Protein AF-A0A6P5RFA8-F1 (afdb_monomer)

Radius of gyration: 48.3 Å; Cα contacts (8 Å, |Δi|>4): 123; chains: 1; bounding box: 89×58×141 Å

Nearest PDB structures (foldseek):
  5b5k-assembly1_A  TM=6.145E-01  e=1.578E+00  Mus musculus
  5jke-assembly1_A  TM=5.960E-01  e=2.686E+00  Homo sapiens
  5y3c-assembly1_A  TM=5.068E-01  e=2.686E+00  Danio rerio
  5jk9-assembly3_C  TM=3.691E-01  e=4.571E+00  Homo sapiens

InterPro domains:
  IPR010605 Protein of unknown function DUF1191 [PF06697] (3-71)
  IPR010605 Protein of unknown function DUF1191 [PTHR33512] (5-160)

Sequence (164 aa):
MVRSNPFELGIEAAEKPIRIDFRNITRVNNESGTRPLCASFEGHGKVALAKEASPYICIAKRHGHFGLVIEKPSPVELNKSKRVSPWKVAVGSSVGSALGVFLLGLLLVAMFVRVKKRSRMEEMERRAYEEEALQVSMVGHVRAPTASGTRTTPTLEHDFNGTP

Organism: Prunus avium (NCBI:txid42229)

Foldseek 3Di:
DPDDDPPDDKQFADPDWDKDAQPPDPPPPPPPQKAKWKWFQDPPRDIDTHHAPDVRIHTHRIDGDMDIDIDHDDPVVVVVVPPVPVVVVVVVPPPVVVVVVVVVVVVVVVVVVVVVVVVVVVVVVVVCVVVPVQPFDDDDPDTDRDDPDDDDDDDDDDDDDDDD

Mean predicted aligned error: 20.74 Å

Solvent-accessible surface area (backbone atoms only — not comparable to full-atom values): 10589 Å² total; per-residue (Å²): 133,84,87,74,64,95,84,65,85,79,60,70,42,80,89,68,56,48,76,46,77,55,73,87,51,97,72,75,72,85,55,89,69,56,46,68,29,30,33,38,52,47,81,93,82,40,74,50,78,42,77,47,80,45,94,56,26,35,75,37,45,55,78,78,51,74,49,81,43,75,44,70,65,51,81,71,55,58,65,61,74,64,65,68,52,71,65,62,58,61,70,69,51,59,70,62,50,56,56,52,52,51,55,52,50,54,52,53,52,52,50,52,53,51,51,55,50,47,55,53,48,54,50,51,52,53,48,50,60,64,75,55,68,59,57,67,51,72,61,81,98,48,85,44,83,49,75,85,82,78,85,77,80,84,81,81,88,81,81,84,90,72,86,134

Structure (mmCIF, N/CA/C/O backbone):
data_AF-A0A6P5RFA8-F1
#
_entry.id   AF-A0A6P5RFA8-F1
#
loop_
_atom_site.group_PDB
_atom_site.id
_atom_site.type_symbol
_atom_site.label_atom_id
_atom_site.label_alt_id
_atom_site.label_comp_id
_atom_site.label_asym_id
_atom_site.label_entity_id
_atom_site.label_seq_id
_atom_site.pdbx_PDB_ins_code
_atom_site.Cartn_x
_atom_site.Cartn_y
_atom_site.Cartn_z
_atom_site.occupancy
_atom_site.B_iso_or_equiv
_atom_site.auth_seq_id
_atom_site.auth_comp_id
_atom_site.auth_asym_id
_atom_site.auth_atom_id
_atom_site.pdbx_PDB_model_num
ATOM 1 N N . MET A 1 1 ? -5.607 -11.744 -28.974 1.00 34.56 1 MET A N 1
ATOM 2 C CA . MET A 1 1 ? -4.510 -11.570 -29.952 1.00 34.56 1 MET A CA 1
ATOM 3 C C . MET A 1 1 ? -4.016 -10.137 -29.870 1.00 34.56 1 MET A C 1
ATOM 5 O O . MET A 1 1 ? -4.778 -9.230 -30.176 1.00 34.56 1 MET A O 1
ATOM 9 N N . VAL A 1 2 ? -2.793 -9.926 -29.379 1.00 46.22 2 VAL A N 1
ATOM 10 C CA . VAL A 1 2 ? -2.132 -8.612 -29.433 1.00 46.22 2 VAL A CA 1
ATOM 11 C C . VAL A 1 2 ? -1.640 -8.426 -30.866 1.00 46.22 2 VAL A C 1
ATOM 13 O O . VAL A 1 2 ? -0.972 -9.303 -31.407 1.00 46.22 2 VAL A O 1
ATOM 16 N N . ARG A 1 3 ? -2.065 -7.340 -31.511 1.00 44.31 3 ARG A N 1
ATOM 17 C CA . ARG A 1 3 ? -1.754 -7.030 -32.908 1.00 44.31 3 ARG A CA 1
ATOM 18 C C . ARG A 1 3 ? -0.356 -6.411 -32.963 1.00 44.31 3 ARG A C 1
ATOM 20 O O . ARG A 1 3 ? -0.225 -5.202 -32.834 1.00 44.31 3 ARG A O 1
ATOM 27 N N . SER A 1 4 ? 0.671 -7.245 -33.082 1.00 60.09 4 SER A N 1
ATOM 28 C CA . SER A 1 4 ? 2.057 -6.798 -33.260 1.00 60.09 4 SER A CA 1
ATOM 29 C C . SER A 1 4 ? 2.255 -6.329 -34.704 1.00 60.09 4 SER A C 1
ATOM 31 O O . SER A 1 4 ? 1.869 -7.040 -35.634 1.00 60.09 4 SER A O 1
ATOM 33 N N . ASN A 1 5 ? 2.814 -5.137 -34.914 1.00 65.44 5 ASN A N 1
ATOM 34 C CA . ASN A 1 5 ? 3.185 -4.678 -36.251 1.00 65.44 5 ASN A CA 1
ATOM 35 C C . ASN A 1 5 ? 4.356 -5.547 -36.762 1.00 65.44 5 ASN A C 1
ATOM 37 O O . ASN A 1 5 ? 5.354 -5.667 -36.051 1.00 65.44 5 ASN A O 1
ATOM 41 N N . PRO A 1 6 ? 4.273 -6.164 -37.957 1.00 65.31 6 PRO A N 1
ATOM 42 C CA . PRO A 1 6 ? 5.315 -7.061 -38.469 1.00 65.31 6 PRO A CA 1
ATOM 43 C C . PRO A 1 6 ? 6.680 -6.388 -38.706 1.00 65.31 6 PRO A C 1
ATOM 45 O O . PRO A 1 6 ? 7.660 -7.092 -38.928 1.00 65.31 6 PRO A O 1
ATOM 48 N N . PHE A 1 7 ? 6.761 -5.056 -38.640 1.00 69.88 7 PHE A N 1
ATOM 49 C CA . PHE A 1 7 ? 8.003 -4.290 -38.806 1.00 69.88 7 PHE A CA 1
ATOM 50 C C . PHE A 1 7 ? 8.586 -3.746 -37.492 1.00 69.88 7 PHE A C 1
ATOM 52 O O . PHE A 1 7 ? 9.563 -3.000 -37.513 1.00 69.88 7 PHE A O 1
ATOM 59 N N . GLU A 1 8 ? 7.997 -4.082 -36.344 1.00 68.00 8 GLU A N 1
ATOM 60 C CA . GLU A 1 8 ? 8.444 -3.580 -35.045 1.00 68.00 8 GLU A CA 1
ATOM 61 C C . GLU A 1 8 ? 9.494 -4.520 -34.434 1.00 68.00 8 GLU A C 1
ATOM 63 O O . GLU A 1 8 ? 9.202 -5.655 -34.053 1.00 68.00 8 GLU A O 1
ATOM 68 N N . LEU A 1 9 ? 10.747 -4.058 -34.361 1.00 70.31 9 LEU A N 1
ATOM 69 C CA . LEU A 1 9 ? 11.851 -4.836 -33.800 1.00 70.31 9 LEU A CA 1
ATOM 70 C C . LEU A 1 9 ? 11.830 -4.763 -32.263 1.00 70.31 9 LEU A C 1
ATOM 72 O O . LEU A 1 9 ? 12.225 -3.768 -31.659 1.00 70.31 9 LEU A O 1
ATOM 76 N N . GLY A 1 10 ? 11.383 -5.842 -31.622 1.00 71.06 10 GLY A N 1
ATOM 77 C CA . GLY A 1 10 ? 11.389 -6.004 -30.168 1.00 71.06 10 GLY A CA 1
ATOM 78 C C . GLY A 1 10 ? 12.721 -6.542 -29.639 1.00 71.06 10 GLY A C 1
ATOM 79 O O . GLY A 1 10 ? 13.043 -7.699 -29.881 1.00 71.06 10 GLY A O 1
ATOM 80 N N . ILE A 1 11 ? 13.479 -5.757 -28.869 1.00 77.56 11 ILE A N 1
ATOM 81 C CA . ILE A 1 11 ? 14.609 -6.293 -28.087 1.00 77.56 11 ILE A CA 1
ATOM 82 C C . ILE A 1 11 ? 14.062 -6.968 -26.827 1.00 77.56 11 ILE A C 1
ATOM 84 O O . ILE A 1 11 ? 13.413 -6.299 -26.016 1.00 77.56 11 ILE A O 1
ATOM 88 N N . GLU A 1 12 ? 14.356 -8.259 -26.659 1.00 84.94 12 GLU A N 1
ATOM 89 C CA . GLU A 1 12 ? 14.029 -9.047 -25.469 1.00 84.94 12 GLU A CA 1
ATOM 90 C C . GLU A 1 12 ? 15.308 -9.607 -24.824 1.00 84.94 12 GLU A C 1
ATOM 92 O O . GLU A 1 12 ? 16.028 -10.421 -25.399 1.00 84.94 12 GLU A O 1
ATOM 97 N N . ALA A 1 13 ? 15.607 -9.139 -23.617 1.00 84.81 13 ALA A N 1
ATOM 98 C CA . ALA A 1 13 ? 16.706 -9.597 -22.791 1.00 84.81 13 ALA A CA 1
ATOM 99 C C . ALA A 1 13 ? 16.355 -10.957 -22.172 1.00 84.81 13 ALA A C 1
ATOM 101 O O . ALA A 1 13 ? 15.470 -11.053 -21.317 1.00 84.81 13 ALA A O 1
ATOM 102 N N . ALA A 1 14 ? 17.057 -12.001 -22.614 1.00 78.62 14 ALA A N 1
ATOM 103 C CA . ALA A 1 14 ? 16.842 -13.368 -22.154 1.00 78.62 14 ALA A CA 1
ATOM 104 C C . ALA A 1 14 ? 17.474 -13.617 -20.773 1.00 78.62 14 ALA A C 1
ATOM 106 O O . ALA A 1 14 ? 16.768 -13.741 -19.774 1.00 78.62 14 ALA A O 1
ATOM 107 N N . GLU A 1 15 ? 18.806 -13.675 -20.714 1.00 83.81 15 GLU A N 1
ATOM 108 C CA . GLU A 1 15 ? 19.540 -14.167 -19.540 1.00 83.81 15 GLU A CA 1
ATOM 109 C C . GLU A 1 15 ? 19.870 -13.061 -18.527 1.00 83.81 15 GLU A C 1
ATOM 111 O O . GLU A 1 15 ? 19.767 -13.258 -17.317 1.00 83.81 15 GLU A O 1
ATOM 116 N N . LYS A 1 16 ? 20.205 -11.858 -19.013 1.00 88.50 16 LYS A N 1
ATOM 117 C CA . LYS A 1 16 ? 20.522 -10.695 -18.176 1.00 88.50 16 LYS A CA 1
ATOM 118 C C . LYS A 1 16 ? 19.493 -9.588 -18.402 1.00 88.50 16 LYS A C 1
ATOM 120 O O . LYS A 1 16 ? 19.619 -8.844 -19.375 1.00 88.50 16 LYS A O 1
ATOM 125 N N . PRO A 1 17 ? 18.473 -9.465 -17.536 1.00 91.56 17 PRO A N 1
ATOM 126 C CA . PRO A 1 17 ? 17.430 -8.476 -17.734 1.00 91.56 17 PRO A CA 1
ATOM 127 C C . PRO A 1 17 ? 17.944 -7.061 -17.447 1.00 91.56 17 PRO A C 1
ATOM 129 O O . PRO A 1 17 ? 18.948 -6.851 -16.758 1.00 91.56 17 PRO A O 1
ATOM 132 N N . ILE A 1 18 ? 17.223 -6.075 -17.968 1.00 91.50 18 ILE A N 1
ATOM 133 C CA . ILE A 1 18 ? 17.537 -4.660 -17.811 1.00 91.50 18 ILE A CA 1
ATOM 134 C C . ILE A 1 18 ? 17.183 -4.255 -16.379 1.00 91.50 18 ILE A C 1
ATOM 136 O O . ILE A 1 18 ? 16.035 -4.394 -15.952 1.00 91.50 18 ILE A O 1
ATOM 140 N N . ARG A 1 19 ? 18.173 -3.759 -15.631 1.00 93.69 19 ARG A N 1
ATOM 141 C CA . ARG A 1 19 ? 17.982 -3.205 -14.284 1.00 93.69 19 ARG A CA 1
ATOM 142 C C . ARG A 1 19 ? 17.840 -1.694 -14.372 1.00 93.69 19 ARG A C 1
ATOM 144 O O . ARG A 1 19 ? 18.726 -1.028 -14.898 1.00 93.69 19 ARG A O 1
ATOM 151 N N . ILE A 1 20 ? 16.754 -1.173 -13.818 1.00 93.25 20 ILE A N 1
ATOM 152 C CA . ILE A 1 20 ? 16.467 0.260 -13.745 1.00 93.25 20 ILE A CA 1
ATOM 153 C C . ILE A 1 20 ? 16.505 0.656 -12.270 1.00 93.25 20 ILE A C 1
ATOM 155 O O . ILE A 1 20 ? 15.769 0.086 -11.464 1.00 93.25 20 ILE A O 1
ATOM 159 N N . ASP A 1 21 ? 17.391 1.586 -11.918 1.00 92.81 21 ASP A N 1
ATOM 160 C CA . ASP A 1 21 ? 17.651 1.994 -10.535 1.00 92.81 21 ASP A CA 1
ATOM 161 C C . ASP A 1 21 ? 17.136 3.415 -10.277 1.00 92.81 21 ASP A C 1
ATOM 163 O O . ASP A 1 21 ? 17.645 4.389 -10.832 1.00 92.81 21 ASP A O 1
ATOM 167 N N . PHE A 1 22 ? 16.125 3.521 -9.419 1.00 90.69 22 PHE A N 1
ATOM 168 C CA . PHE A 1 22 ? 15.476 4.767 -9.023 1.00 90.69 22 PHE A CA 1
ATOM 169 C C . PHE A 1 22 ? 15.931 5.261 -7.636 1.00 90.69 22 PHE A C 1
ATOM 171 O O . PHE A 1 22 ? 15.314 6.157 -7.062 1.00 90.69 22 PHE A O 1
ATOM 178 N N . ARG A 1 23 ? 17.023 4.725 -7.070 1.00 85.62 23 ARG A N 1
ATOM 179 C CA . ARG A 1 23 ? 17.499 5.111 -5.726 1.00 85.62 23 ARG A CA 1
ATOM 180 C C . ARG A 1 23 ? 18.046 6.536 -5.632 1.00 85.62 23 ARG A C 1
ATOM 182 O O . ARG A 1 23 ? 18.030 7.111 -4.551 1.00 85.62 23 ARG A O 1
ATOM 189 N N . ASN A 1 24 ? 18.512 7.118 -6.738 1.00 80.94 24 ASN A N 1
ATOM 190 C CA . ASN A 1 24 ? 19.111 8.462 -6.753 1.00 80.94 24 ASN A CA 1
ATOM 191 C C . ASN A 1 24 ? 18.079 9.599 -6.922 1.00 80.94 24 ASN A C 1
ATOM 193 O O . ASN A 1 24 ? 18.425 10.716 -7.298 1.00 80.94 24 ASN A O 1
ATOM 197 N N . ILE A 1 25 ? 16.787 9.337 -6.701 1.00 67.94 25 ILE A N 1
ATOM 198 C CA . ILE A 1 25 ? 15.767 10.381 -6.818 1.00 67.94 25 ILE A CA 1
ATOM 199 C C . ILE A 1 25 ? 15.581 11.053 -5.455 1.00 67.94 25 ILE A C 1
ATOM 201 O O . ILE A 1 25 ? 15.108 10.439 -4.503 1.00 67.94 25 ILE A O 1
ATOM 205 N N . THR A 1 26 ? 15.850 12.358 -5.386 1.00 57.94 26 THR A N 1
ATOM 206 C CA . THR A 1 26 ? 15.724 13.225 -4.193 1.00 57.94 26 THR A CA 1
ATOM 207 C C . THR A 1 26 ? 14.296 13.316 -3.616 1.00 57.94 26 THR A C 1
ATOM 209 O O . THR A 1 26 ? 14.067 14.033 -2.650 1.00 57.94 26 THR A O 1
ATOM 212 N N . ARG A 1 27 ? 13.305 12.647 -4.222 1.00 60.94 27 ARG A N 1
ATOM 213 C CA . ARG A 1 27 ? 11.865 12.846 -3.968 1.00 60.94 27 ARG A CA 1
ATOM 214 C C . ARG A 1 27 ? 11.112 11.608 -3.508 1.00 60.94 27 ARG A C 1
ATOM 216 O O . ARG A 1 27 ? 9.891 11.679 -3.368 1.00 60.94 27 ARG A O 1
ATOM 223 N N . VAL A 1 28 ? 11.787 10.485 -3.276 1.00 61.00 28 VAL A N 1
ATOM 224 C CA . VAL A 1 28 ? 11.101 9.342 -2.674 1.00 61.00 28 VAL A CA 1
ATOM 225 C C . VAL A 1 28 ? 11.021 9.575 -1.173 1.00 61.00 28 VAL A C 1
ATOM 227 O O . VAL A 1 28 ? 11.818 9.069 -0.387 1.00 61.00 28 VAL A O 1
ATOM 230 N N . ASN A 1 29 ? 10.079 10.433 -0.784 1.00 61.16 29 ASN A N 1
ATOM 231 C CA . ASN A 1 29 ? 9.713 10.587 0.609 1.00 61.16 29 ASN A CA 1
ATOM 232 C C . ASN A 1 29 ? 9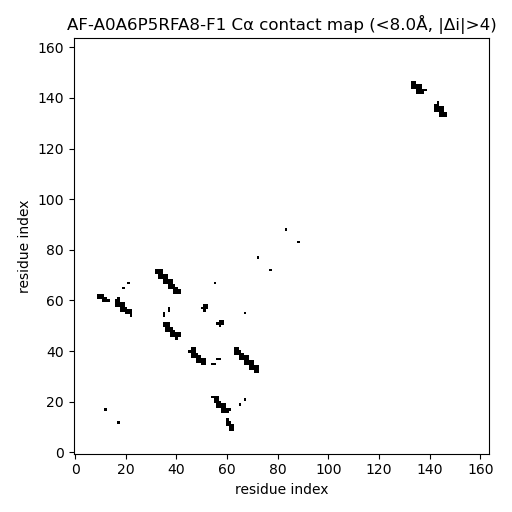.258 9.207 1.083 1.00 61.16 29 ASN A C 1
ATOM 234 O O . ASN A 1 29 ? 8.245 8.692 0.610 1.00 61.16 29 ASN A O 1
ATOM 238 N N . ASN A 1 30 ? 10.025 8.610 1.995 1.00 59.81 30 ASN A N 1
ATOM 239 C CA . ASN A 1 30 ? 9.662 7.390 2.709 1.00 59.81 30 ASN A CA 1
ATOM 240 C C . ASN A 1 30 ? 8.501 7.702 3.672 1.00 59.81 30 ASN A C 1
ATOM 242 O O . ASN A 1 30 ? 8.635 7.594 4.890 1.00 59.81 30 ASN A O 1
ATOM 246 N N . GLU A 1 31 ? 7.367 8.157 3.141 1.00 64.50 31 GLU A N 1
ATOM 247 C CA . GLU A 1 31 ? 6.128 8.260 3.893 1.00 64.50 31 GLU A CA 1
ATOM 248 C C . GLU A 1 31 ? 5.709 6.833 4.249 1.00 64.50 31 GLU A C 1
ATOM 250 O O . GLU A 1 31 ? 5.584 5.954 3.384 1.00 64.50 31 GLU A O 1
ATOM 255 N N . SER A 1 32 ? 5.557 6.584 5.547 1.00 66.38 32 SER A N 1
ATOM 256 C CA . SER A 1 32 ? 5.214 5.274 6.076 1.00 66.38 32 SER A CA 1
ATOM 257 C C . SER A 1 32 ? 3.906 4.780 5.453 1.00 66.38 32 SER A C 1
ATOM 259 O O . SER A 1 32 ? 2.864 5.425 5.524 1.00 66.38 32 SER A O 1
ATOM 261 N N . GLY A 1 33 ? 3.972 3.611 4.812 1.00 69.56 33 GLY A N 1
ATOM 262 C CA . GLY A 1 33 ? 2.821 2.973 4.171 1.00 69.56 33 GLY A CA 1
ATOM 263 C C . GLY A 1 33 ? 2.701 3.194 2.663 1.00 69.56 33 GLY A C 1
ATOM 264 O O . GLY A 1 33 ? 1.807 2.604 2.061 1.00 69.56 33 GLY A O 1
ATOM 265 N N . THR A 1 34 ? 3.590 3.971 2.041 1.00 78.62 34 THR A N 1
ATOM 266 C CA . THR A 1 34 ? 3.671 4.047 0.576 1.00 78.62 34 THR A CA 1
ATOM 267 C C . THR A 1 34 ? 4.152 2.728 -0.035 1.00 78.62 34 THR A C 1
ATOM 269 O O . THR A 1 34 ? 5.003 2.035 0.527 1.00 78.62 34 THR A O 1
ATOM 272 N N . ARG A 1 35 ? 3.571 2.347 -1.179 1.00 84.56 35 ARG A N 1
ATOM 273 C CA . ARG A 1 35 ? 3.936 1.134 -1.924 1.00 84.56 35 ARG A CA 1
ATOM 274 C C . ARG A 1 35 ? 4.479 1.539 -3.298 1.00 84.56 35 ARG A C 1
ATOM 276 O O . ARG A 1 35 ? 3.689 1.919 -4.162 1.00 84.56 35 ARG A O 1
ATOM 283 N N . PRO A 1 36 ? 5.804 1.519 -3.506 1.00 88.69 36 PRO A N 1
ATOM 284 C CA . PRO A 1 36 ? 6.373 1.827 -4.808 1.00 88.69 36 PRO A CA 1
ATOM 285 C C . PRO A 1 36 ? 6.121 0.681 -5.802 1.00 88.69 36 PRO A C 1
ATOM 287 O O . PRO A 1 36 ? 6.167 -0.502 -5.454 1.00 88.69 36 PRO A O 1
ATOM 290 N N . LEU A 1 37 ? 5.820 1.047 -7.045 1.00 92.69 37 LEU A N 1
ATOM 291 C CA . LEU A 1 37 ? 5.531 0.150 -8.158 1.00 92.69 37 LEU A CA 1
ATOM 292 C C . LEU A 1 37 ? 6.311 0.591 -9.396 1.00 92.69 37 LEU A C 1
ATOM 294 O O . LEU A 1 37 ? 6.441 1.779 -9.693 1.00 92.69 37 LEU A O 1
ATOM 298 N N . CYS A 1 38 ? 6.780 -0.388 -10.155 1.00 94.00 38 CYS A N 1
ATOM 299 C CA . CYS A 1 38 ? 7.392 -0.190 -11.456 1.00 94.00 38 CYS A CA 1
ATOM 300 C C . CYS A 1 38 ? 6.305 0.026 -12.503 1.00 94.00 38 CYS A C 1
ATOM 302 O O . CYS A 1 38 ? 5.439 -0.830 -12.667 1.00 94.00 38 CYS A O 1
ATOM 304 N N . ALA A 1 39 ? 6.373 1.132 -13.233 1.00 94.31 39 ALA A N 1
ATOM 305 C CA . ALA A 1 39 ? 5.539 1.383 -14.398 1.00 94.31 39 ALA A CA 1
ATOM 306 C C . ALA A 1 39 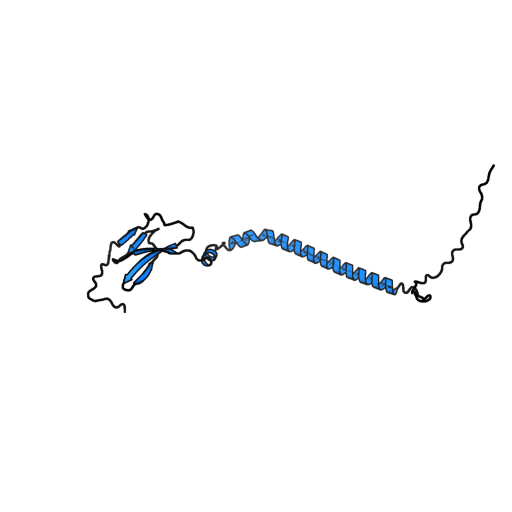? 6.343 1.151 -15.677 1.00 94.31 39 ALA A C 1
ATOM 308 O O . ALA A 1 39 ? 7.426 1.715 -15.835 1.00 94.31 39 ALA A O 1
ATOM 309 N N . SER A 1 40 ? 5.805 0.360 -16.600 1.00 93.06 40 SER A N 1
ATOM 310 C CA . SER A 1 40 ? 6.296 0.255 -17.974 1.00 93.06 40 SER A CA 1
ATOM 311 C C . SER A 1 40 ? 5.266 0.834 -18.932 1.00 93.06 40 SER A C 1
ATOM 313 O O . SER A 1 40 ? 4.100 0.432 -18.913 1.00 93.06 40 SER A O 1
ATOM 315 N N . PHE A 1 41 ? 5.699 1.774 -19.766 1.00 90.38 41 PHE A N 1
ATOM 316 C CA . PHE A 1 41 ? 4.852 2.410 -20.766 1.00 90.38 41 PHE A CA 1
ATOM 317 C C . PHE A 1 41 ? 4.989 1.644 -22.078 1.00 90.38 41 PHE A C 1
ATOM 319 O O . PHE A 1 41 ? 6.055 1.617 -22.694 1.00 90.38 41 PHE A O 1
ATOM 326 N N . GLU A 1 42 ? 3.907 0.990 -22.475 1.00 80.94 42 GLU A N 1
ATOM 327 C CA . GLU A 1 42 ? 3.802 0.253 -23.726 1.00 80.94 42 GLU A CA 1
ATOM 328 C C . GLU A 1 42 ? 3.260 1.156 -24.846 1.00 80.94 42 GLU A C 1
ATOM 330 O O . GLU A 1 42 ? 2.759 2.263 -24.614 1.00 80.94 42 GLU A O 1
ATOM 335 N N . GLY A 1 43 ? 3.320 0.663 -26.086 1.00 76.44 43 GLY A N 1
ATOM 336 C CA . GLY A 1 43 ? 2.685 1.317 -27.227 1.00 76.44 43 GLY A CA 1
ATOM 337 C C . GLY A 1 43 ? 1.195 1.598 -26.988 1.00 76.44 43 GLY A C 1
ATOM 338 O O . GLY A 1 43 ? 0.511 0.899 -26.236 1.00 76.44 43 GLY A O 1
ATOM 339 N N . HIS A 1 44 ? 0.677 2.632 -27.655 1.00 78.56 44 HIS A N 1
ATOM 340 C CA . HIS A 1 44 ? -0.714 3.098 -27.535 1.00 78.56 44 HIS A CA 1
ATOM 341 C C . HIS A 1 44 ? -1.105 3.672 -26.160 1.00 78.56 44 HIS A C 1
ATOM 343 O O . HIS A 1 44 ? -2.284 3.678 -25.813 1.00 78.56 44 HIS A O 1
ATOM 349 N N . GLY A 1 45 ? -0.138 4.163 -25.377 1.00 78.81 45 GLY A N 1
ATOM 350 C CA . GLY A 1 45 ? -0.410 4.846 -24.106 1.00 78.81 45 GLY A CA 1
ATOM 351 C C . GLY A 1 45 ? -0.849 3.913 -22.975 1.00 78.81 45 GLY A C 1
ATOM 352 O O . GLY A 1 45 ? -1.431 4.366 -21.991 1.00 78.81 45 GLY A O 1
ATOM 353 N N . LYS A 1 46 ? -0.593 2.608 -23.107 1.00 86.00 46 LYS A N 1
ATOM 354 C CA . LYS A 1 46 ? -0.870 1.630 -22.053 1.00 86.00 46 LYS A CA 1
ATOM 355 C C . LYS A 1 46 ? 0.244 1.650 -21.013 1.00 86.00 46 LYS A C 1
ATOM 357 O O . LYS A 1 46 ? 1.417 1.768 -21.353 1.00 86.00 46 LYS A O 1
ATOM 362 N N . VAL A 1 47 ? -0.129 1.495 -19.748 1.00 91.25 47 VAL A N 1
ATOM 363 C CA . VAL A 1 47 ? 0.814 1.416 -18.629 1.00 91.25 47 VAL A CA 1
ATOM 364 C C . VAL A 1 47 ? 0.600 0.095 -17.910 1.00 91.25 47 VAL A C 1
ATOM 366 O O . VAL A 1 47 ? -0.514 -0.192 -17.473 1.00 91.25 47 VAL A O 1
ATOM 369 N N . ALA A 1 48 ? 1.660 -0.695 -17.776 1.00 91.94 48 ALA A N 1
ATOM 370 C CA . ALA A 1 48 ? 1.658 -1.891 -16.946 1.00 91.94 48 ALA A CA 1
ATOM 371 C C . ALA A 1 48 ? 2.390 -1.607 -15.631 1.00 91.94 48 ALA A C 1
ATOM 373 O O . ALA A 1 48 ? 3.446 -0.974 -15.620 1.00 91.94 48 ALA A O 1
ATOM 374 N N . LEU A 1 49 ? 1.804 -2.062 -14.523 1.00 93.50 49 LEU A N 1
ATOM 375 C CA . LEU A 1 49 ? 2.353 -1.902 -13.180 1.00 93.50 49 LEU A CA 1
ATOM 376 C C . LEU A 1 49 ? 2.849 -3.248 -12.659 1.00 93.50 49 LEU A C 1
ATOM 378 O O . LEU A 1 49 ? 2.144 -4.254 -12.734 1.00 93.50 49 LEU A O 1
ATOM 382 N N . ALA A 1 50 ? 4.050 -3.256 -12.095 1.00 93.25 50 ALA A N 1
ATOM 383 C CA . ALA A 1 50 ? 4.667 -4.430 -11.501 1.00 93.25 50 ALA A CA 1
ATOM 384 C C . ALA A 1 50 ? 5.297 -4.088 -10.150 1.00 93.25 50 ALA A C 1
ATOM 386 O O . ALA A 1 50 ? 5.672 -2.946 -9.883 1.00 93.25 50 ALA A O 1
ATOM 387 N N . LYS A 1 51 ? 5.433 -5.097 -9.287 1.00 93.38 51 LYS A N 1
ATOM 388 C CA . LYS A 1 51 ? 6.199 -4.950 -8.048 1.00 93.38 51 LYS A CA 1
ATOM 389 C C . LYS A 1 51 ? 7.679 -4.783 -8.367 1.00 93.38 51 LYS A C 1
ATOM 391 O O . LYS A 1 51 ? 8.187 -5.354 -9.332 1.00 93.38 51 LYS A O 1
ATOM 396 N N . GLU A 1 52 ? 8.358 -4.033 -7.516 1.00 92.62 52 GLU A N 1
ATOM 397 C CA . GLU A 1 52 ? 9.805 -3.891 -7.579 1.00 92.62 52 GLU A CA 1
ATOM 398 C C . GLU A 1 52 ? 10.506 -5.223 -7.295 1.00 92.62 52 GLU A C 1
ATOM 400 O O . GLU A 1 52 ? 10.012 -6.056 -6.532 1.00 92.62 52 GLU A O 1
ATOM 405 N N . ALA A 1 53 ? 11.688 -5.409 -7.880 1.00 92.88 53 ALA A N 1
ATOM 406 C CA . ALA A 1 53 ? 12.540 -6.552 -7.558 1.00 92.88 53 ALA A CA 1
ATOM 407 C C . ALA A 1 53 ? 13.255 -6.364 -6.211 1.00 92.88 53 ALA A C 1
ATOM 409 O O . ALA A 1 53 ? 13.519 -7.320 -5.487 1.00 92.88 53 ALA A O 1
ATOM 410 N N . SER A 1 54 ? 13.564 -5.114 -5.882 1.00 91.00 54 SER A N 1
ATOM 411 C CA . SER A 1 54 ? 14.080 -4.653 -4.595 1.00 91.00 54 SER A CA 1
ATOM 412 C C . SER A 1 54 ? 13.743 -3.163 -4.459 1.00 91.00 54 SER A C 1
ATOM 414 O O . SER A 1 54 ? 13.431 -2.561 -5.485 1.00 91.00 54 SER A O 1
ATOM 416 N N . PRO A 1 55 ? 13.855 -2.540 -3.272 1.00 88.44 55 PRO A N 1
ATOM 417 C CA . PRO A 1 55 ? 13.445 -1.149 -3.070 1.00 88.44 55 PRO A CA 1
ATOM 418 C C . PRO A 1 55 ? 13.990 -0.203 -4.146 1.00 88.44 55 PRO A C 1
ATOM 420 O O . PRO A 1 55 ? 15.209 -0.075 -4.295 1.00 88.44 55 PRO A O 1
ATOM 423 N N . TYR A 1 56 ? 13.087 0.431 -4.895 1.00 89.31 56 TYR A N 1
ATOM 424 C CA . TYR A 1 56 ? 13.390 1.378 -5.974 1.00 89.31 56 TYR A CA 1
ATOM 425 C C . TYR A 1 56 ? 14.149 0.783 -7.169 1.00 89.31 56 TYR A C 1
ATOM 427 O O . TYR A 1 56 ? 14.767 1.519 -7.937 1.00 89.31 56 TYR A O 1
ATOM 435 N N . ILE A 1 57 ? 14.115 -0.541 -7.356 1.00 92.94 57 ILE A N 1
ATOM 436 C CA . ILE A 1 57 ? 14.740 -1.228 -8.494 1.00 92.94 57 ILE A CA 1
ATOM 437 C C . ILE A 1 57 ? 13.703 -2.024 -9.282 1.00 92.94 57 ILE A C 1
ATOM 439 O O . ILE A 1 57 ? 13.078 -2.964 -8.780 1.00 92.94 57 ILE A O 1
ATOM 443 N N . CYS A 1 58 ? 13.615 -1.706 -10.569 1.00 94.06 58 CYS A N 1
ATOM 444 C CA . CYS A 1 58 ? 12.762 -2.385 -11.532 1.00 94.06 58 CYS A CA 1
ATOM 445 C C . CYS A 1 58 ? 13.582 -3.296 -12.447 1.00 94.06 58 CYS A C 1
ATOM 447 O O . CYS A 1 58 ? 14.737 -3.008 -12.775 1.00 94.06 58 CYS A O 1
ATOM 449 N N . ILE A 1 59 ? 12.969 -4.403 -12.866 1.00 94.00 59 ILE A N 1
ATOM 450 C CA . ILE A 1 59 ? 13.546 -5.343 -13.827 1.00 94.00 59 ILE A CA 1
ATOM 451 C C . ILE A 1 59 ? 12.641 -5.388 -15.051 1.00 94.00 59 ILE A C 1
ATOM 453 O O . ILE A 1 59 ? 11.445 -5.646 -14.931 1.00 94.00 59 ILE A O 1
ATOM 457 N N . ALA A 1 60 ? 13.225 -5.177 -16.225 1.00 92.06 60 ALA A N 1
ATOM 458 C CA . ALA A 1 60 ? 12.530 -5.262 -17.497 1.00 92.06 60 ALA A CA 1
ATOM 459 C C . ALA A 1 60 ? 13.232 -6.248 -18.432 1.00 92.06 60 ALA A C 1
ATOM 461 O O . ALA A 1 60 ? 14.459 -6.314 -18.498 1.00 92.06 60 ALA A O 1
ATOM 462 N N . LYS A 1 61 ? 12.440 -7.020 -19.178 1.00 90.00 61 LYS A N 1
ATOM 463 C CA . LYS A 1 61 ? 12.951 -7.884 -20.250 1.00 90.00 61 LYS A CA 1
ATOM 464 C C . LYS A 1 61 ? 12.937 -7.192 -21.603 1.00 90.00 61 LYS A C 1
ATOM 466 O O . LYS A 1 61 ? 13.685 -7.581 -22.481 1.00 90.00 61 LYS A O 1
ATOM 471 N N . ARG A 1 62 ? 12.097 -6.178 -21.788 1.00 86.62 62 ARG A N 1
ATOM 472 C CA . ARG A 1 62 ? 11.967 -5.461 -23.058 1.00 86.62 62 ARG A CA 1
ATOM 473 C C . ARG A 1 62 ? 12.500 -4.051 -22.925 1.00 86.62 62 ARG A C 1
ATOM 475 O O . ARG A 1 62 ? 12.501 -3.494 -21.830 1.00 86.62 62 ARG A O 1
ATOM 482 N N . HIS A 1 63 ? 12.962 -3.493 -24.033 1.00 84.69 63 HIS A N 1
ATOM 483 C CA . HIS A 1 63 ? 13.260 -2.068 -24.103 1.00 84.69 63 HIS A CA 1
ATOM 484 C C . HIS A 1 63 ? 11.957 -1.251 -24.045 1.00 84.69 63 HIS A C 1
ATOM 486 O O . HIS A 1 63 ? 10.891 -1.751 -24.401 1.00 84.69 63 HIS A O 1
ATOM 492 N N . GLY A 1 64 ? 12.035 -0.006 -23.575 1.00 86.12 64 GLY A N 1
ATOM 493 C CA . GLY A 1 64 ? 10.871 0.867 -23.445 1.00 86.12 64 GLY A CA 1
ATOM 494 C C . GLY A 1 64 ? 11.100 2.003 -22.457 1.00 86.12 64 GLY A C 1
ATOM 495 O O . GLY A 1 64 ? 12.223 2.233 -22.002 1.00 86.12 64 GLY A O 1
ATOM 496 N N . HIS A 1 65 ? 10.021 2.703 -22.118 1.00 91.19 65 HIS A N 1
ATOM 497 C CA . HIS A 1 65 ? 10.035 3.735 -21.090 1.00 91.19 65 HIS A CA 1
ATOM 498 C C . HIS A 1 65 ? 9.553 3.158 -19.765 1.00 91.19 65 HIS A C 1
ATOM 500 O O . HIS A 1 65 ? 8.574 2.409 -19.712 1.00 91.19 65 HIS A O 1
ATOM 506 N N . PHE A 1 66 ? 10.236 3.543 -18.691 1.00 92.56 66 PHE A N 1
ATOM 507 C CA . PHE A 1 66 ? 9.958 3.061 -17.347 1.00 92.56 66 PHE A CA 1
ATOM 508 C C . PHE A 1 66 ? 9.868 4.225 -16.374 1.00 92.56 66 PHE A C 1
ATOM 510 O O . PHE A 1 66 ? 10.564 5.229 -16.521 1.00 92.56 66 PHE A O 1
ATOM 517 N N . GLY A 1 67 ? 9.028 4.067 -15.362 1.00 92.25 67 GLY A N 1
ATOM 518 C CA . GLY A 1 67 ? 8.887 5.016 -14.270 1.00 92.25 67 GLY A CA 1
ATOM 519 C C . GLY A 1 67 ? 8.676 4.307 -12.942 1.00 92.25 67 GLY A C 1
ATOM 520 O O . GLY A 1 67 ? 8.368 3.116 -12.894 1.00 92.25 67 GLY A O 1
ATOM 521 N N . LEU A 1 68 ? 8.82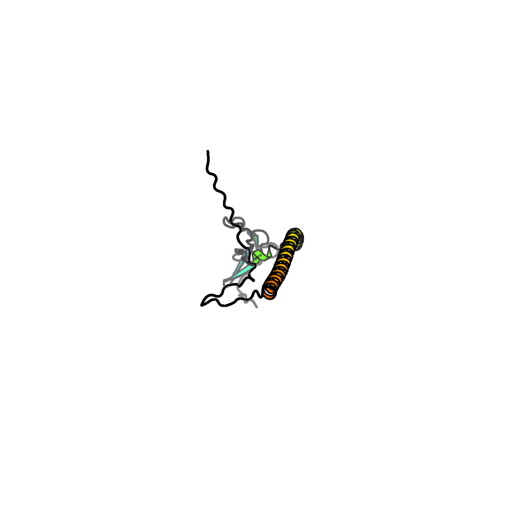3 5.071 -11.866 1.00 91.50 68 LEU A N 1
ATOM 522 C CA . LEU A 1 68 ? 8.487 4.651 -10.515 1.00 91.50 68 LEU A CA 1
ATOM 523 C C . LEU A 1 68 ? 7.208 5.370 -10.084 1.00 91.50 68 LEU A C 1
ATOM 525 O O . LEU A 1 68 ? 7.151 6.599 -10.103 1.00 91.50 68 LEU A O 1
ATOM 529 N N . VAL A 1 69 ? 6.188 4.613 -9.699 1.00 91.12 69 VAL A N 1
ATOM 530 C CA . VAL A 1 69 ? 4.908 5.139 -9.216 1.00 91.12 69 VAL A CA 1
ATOM 531 C C . VAL A 1 69 ? 4.794 4.834 -7.733 1.00 91.12 69 VAL A C 1
ATOM 533 O O . VAL A 1 69 ? 5.062 3.717 -7.307 1.00 91.12 69 VAL A O 1
ATOM 536 N N . ILE A 1 70 ? 4.390 5.820 -6.937 1.00 87.38 70 ILE A N 1
ATOM 537 C CA . ILE A 1 70 ? 4.188 5.646 -5.499 1.00 87.38 70 ILE A CA 1
ATOM 538 C C . ILE A 1 70 ? 2.689 5.553 -5.236 1.00 87.38 70 ILE A C 1
ATOM 540 O O . ILE A 1 70 ? 1.970 6.547 -5.344 1.00 87.38 70 ILE A O 1
ATOM 544 N N . GLU A 1 71 ? 2.215 4.362 -4.881 1.00 84.88 71 GLU A N 1
ATOM 545 C CA . GLU A 1 71 ? 0.838 4.174 -4.444 1.00 84.88 71 GLU A CA 1
ATOM 546 C C . GLU A 1 71 ? 0.715 4.612 -2.980 1.00 84.88 71 GLU A C 1
ATOM 548 O O . GLU A 1 71 ? 1.378 4.075 -2.083 1.00 84.88 71 GLU A O 1
ATOM 553 N N . LYS A 1 72 ? -0.126 5.620 -2.731 1.00 80.56 72 LYS A N 1
ATOM 554 C CA . LYS A 1 72 ? -0.488 6.017 -1.370 1.00 80.56 72 LYS A CA 1
ATOM 555 C C . LYS A 1 72 ? -1.527 5.035 -0.831 1.00 80.56 72 LYS A C 1
ATOM 557 O O . LYS A 1 72 ? -2.504 4.757 -1.528 1.00 80.56 72 LYS A O 1
ATOM 562 N N . PRO A 1 73 ? -1.363 4.525 0.399 1.00 73.31 73 PRO A N 1
ATOM 563 C CA . PRO A 1 73 ? -2.350 3.636 0.981 1.00 73.31 73 PRO A CA 1
ATOM 564 C C . PRO A 1 73 ? -3.659 4.408 1.149 1.00 73.31 73 PRO A C 1
ATOM 566 O O . PRO A 1 73 ? -3.682 5.509 1.702 1.00 73.31 73 PRO A O 1
ATOM 569 N N . SER A 1 74 ? -4.763 3.834 0.675 1.00 67.75 74 SER A N 1
ATOM 570 C CA . SER A 1 74 ? -6.079 4.382 0.987 1.00 67.75 74 SER A CA 1
ATOM 571 C C . SER A 1 74 ? -6.324 4.271 2.503 1.00 67.75 74 SER A C 1
ATOM 573 O O . SER A 1 74 ? -5.870 3.308 3.135 1.00 67.75 74 SER A O 1
ATOM 575 N N . PRO A 1 75 ? -7.071 5.205 3.119 1.00 62.19 75 PRO A N 1
ATOM 576 C CA . PRO A 1 75 ? -7.402 5.127 4.546 1.00 62.19 75 PRO A CA 1
ATOM 577 C C . PRO A 1 75 ? -8.148 3.829 4.917 1.00 62.19 75 PRO A C 1
ATOM 579 O O . PRO A 1 75 ? -8.144 3.417 6.075 1.00 62.19 75 PRO A O 1
ATOM 582 N N . VAL A 1 76 ? -8.736 3.141 3.932 1.00 60.75 76 VAL A N 1
ATOM 583 C CA . VAL A 1 76 ? -9.410 1.845 4.093 1.00 60.75 76 VAL A CA 1
ATOM 584 C C . VAL A 1 76 ? -8.409 0.687 4.267 1.00 60.75 76 VAL A C 1
ATOM 586 O O . VAL A 1 76 ? -8.643 -0.204 5.082 1.00 60.75 76 VAL A O 1
ATOM 589 N N . GLU A 1 77 ? -7.267 0.703 3.570 1.00 55.00 77 GLU A N 1
ATOM 590 C CA . GLU A 1 77 ? -6.202 -0.315 3.693 1.00 55.00 77 GLU A CA 1
ATOM 591 C C . GLU A 1 77 ? -5.378 -0.158 4.985 1.00 55.00 77 GLU A C 1
ATOM 593 O 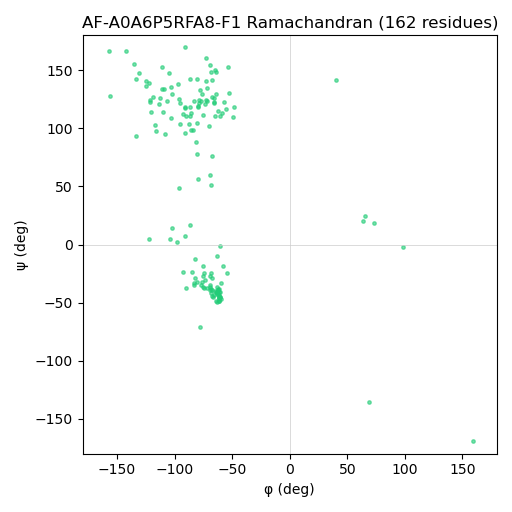O . GLU A 1 77 ? -4.886 -1.151 5.532 1.00 55.00 77 GLU A O 1
ATOM 598 N N . LEU A 1 78 ? -5.275 1.061 5.530 1.00 53.78 78 LEU A N 1
ATOM 599 C CA . LEU A 1 78 ? -4.589 1.320 6.805 1.00 53.78 78 LEU A CA 1
ATOM 600 C C . LEU A 1 78 ? -5.232 0.535 7.967 1.00 53.78 78 LEU A C 1
ATOM 602 O O . LEU A 1 78 ? -4.543 0.037 8.860 1.00 53.78 78 LEU A O 1
ATOM 606 N N . ASN A 1 79 ? -6.551 0.337 7.896 1.00 52.12 79 ASN A N 1
ATOM 607 C CA . ASN A 1 79 ? -7.325 -0.420 8.879 1.00 52.12 79 ASN A CA 1
ATOM 608 C C . ASN A 1 79 ? -7.153 -1.945 8.761 1.00 52.12 79 ASN A C 1
ATOM 610 O O . ASN A 1 79 ? -7.410 -2.657 9.728 1.00 52.12 79 ASN A O 1
ATOM 614 N N . LYS A 1 80 ? -6.671 -2.465 7.621 1.00 52.56 80 LYS A N 1
ATOM 615 C CA . LYS A 1 80 ? -6.348 -3.897 7.453 1.00 52.56 80 LYS A CA 1
ATOM 616 C C . LYS A 1 80 ? -4.988 -4.270 8.044 1.00 52.56 80 LYS A C 1
ATOM 618 O O . LYS A 1 80 ? -4.819 -5.388 8.527 1.00 52.56 80 LYS A O 1
ATOM 623 N N . SER A 1 81 ? -4.025 -3.345 8.009 1.00 49.03 81 SER A N 1
ATOM 624 C CA . SER A 1 81 ? -2.657 -3.565 8.509 1.00 49.03 81 SER A CA 1
ATOM 625 C C . SER A 1 81 ? -2.576 -3.564 10.037 1.00 49.03 81 SER A C 1
ATOM 627 O O . SER A 1 81 ? -1.743 -4.252 10.627 1.00 49.03 81 SER A O 1
ATOM 629 N N . LYS A 1 82 ? -3.519 -2.899 10.714 1.00 48.62 82 LYS A N 1
ATOM 630 C CA . LYS A 1 82 ? -3.706 -3.052 12.159 1.00 48.62 82 LYS A CA 1
ATOM 631 C C . LYS A 1 82 ? -4.485 -4.338 12.449 1.00 48.62 82 LYS A C 1
ATOM 633 O O . LYS A 1 82 ? -5.516 -4.328 13.113 1.00 48.62 82 LYS A O 1
ATOM 638 N N . ARG A 1 83 ? -3.972 -5.473 11.966 1.00 47.34 83 ARG A N 1
ATOM 639 C CA . ARG A 1 83 ? -4.360 -6.798 12.447 1.00 47.34 83 ARG A CA 1
ATOM 640 C C . ARG A 1 83 ? -3.833 -6.901 13.878 1.00 47.34 83 ARG A C 1
ATOM 642 O O . ARG A 1 83 ? -2.786 -7.491 14.132 1.00 47.34 83 ARG A O 1
ATOM 649 N N . VAL A 1 84 ? -4.516 -6.237 14.811 1.00 52.00 84 VAL A N 1
ATOM 650 C CA . VAL A 1 84 ? -4.311 -6.460 16.239 1.00 52.00 84 VAL A CA 1
ATOM 651 C C . VAL A 1 84 ? -4.535 -7.950 16.412 1.00 52.00 84 VAL A C 1
ATOM 653 O O . VAL A 1 84 ? -5.601 -8.455 16.055 1.00 52.00 84 VAL A O 1
ATOM 656 N N . SER A 1 85 ? -3.492 -8.673 16.823 1.00 54.81 85 SER A N 1
ATOM 657 C CA . SER A 1 85 ? -3.600 -10.114 16.989 1.00 54.81 85 SER A CA 1
ATOM 658 C C . SER A 1 85 ? -4.805 -10.383 17.896 1.00 54.81 85 SER A C 1
ATOM 660 O O . SER A 1 85 ? -4.913 -9.739 18.946 1.00 54.81 85 SER A O 1
ATOM 662 N N . PRO A 1 86 ? -5.727 -11.289 17.522 1.00 55.28 86 PRO A N 1
ATOM 663 C CA . PRO A 1 86 ? -6.909 -11.576 18.340 1.00 55.28 86 PRO A CA 1
ATOM 664 C C . PRO A 1 86 ? -6.522 -11.954 19.783 1.00 55.28 86 PRO A C 1
ATOM 666 O O . PRO A 1 86 ? -7.261 -11.689 20.725 1.00 55.28 86 PRO A O 1
ATOM 669 N N . TRP A 1 87 ? -5.295 -12.450 19.971 1.00 53.03 87 TRP A N 1
ATOM 670 C CA . TRP A 1 87 ? -4.672 -12.702 21.267 1.00 53.03 87 TRP A CA 1
ATOM 671 C C . TRP A 1 87 ? -4.494 -11.443 22.139 1.00 53.03 87 TRP A C 1
ATOM 673 O O . TRP A 1 87 ? -4.827 -11.465 23.322 1.00 53.03 87 TRP A O 1
ATOM 683 N N . LYS A 1 88 ? -4.002 -10.319 21.596 1.00 52.00 88 LYS A N 1
ATOM 684 C CA . LYS A 1 88 ? -3.777 -9.091 22.387 1.00 52.00 88 LYS A CA 1
ATOM 685 C C . LYS A 1 88 ? -5.082 -8.449 22.865 1.00 52.00 88 LYS A C 1
ATOM 687 O O . LYS A 1 88 ? -5.091 -7.819 23.918 1.00 52.00 88 LYS A O 1
ATOM 692 N N . VAL A 1 89 ? -6.172 -8.637 22.120 1.00 54.38 89 VAL A N 1
ATOM 693 C CA . VAL A 1 89 ? -7.512 -8.160 22.503 1.00 54.38 89 VAL A CA 1
ATOM 694 C C . VAL A 1 89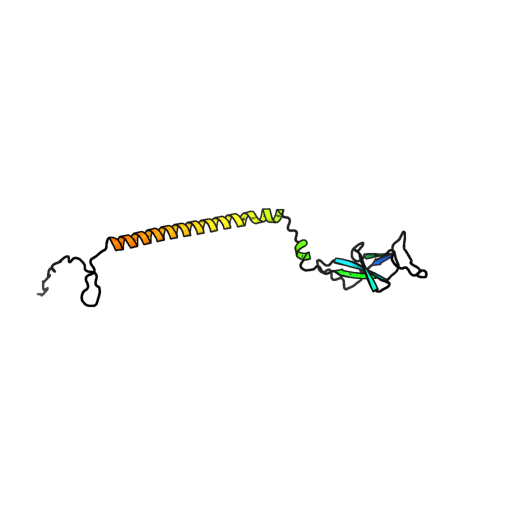 ? -8.112 -9.039 23.607 1.00 54.38 89 VAL A C 1
ATOM 696 O O . VAL A 1 89 ? -8.717 -8.513 24.536 1.00 54.38 89 VAL A O 1
ATOM 699 N N . ALA A 1 90 ? -7.869 -10.353 23.577 1.00 53.16 90 ALA A N 1
ATOM 700 C CA . ALA A 1 90 ? -8.339 -11.273 24.615 1.00 53.16 90 ALA A CA 1
ATOM 701 C C . ALA A 1 90 ? -7.646 -11.057 25.975 1.00 53.16 90 ALA A C 1
ATOM 703 O O . ALA A 1 90 ? -8.297 -11.111 27.015 1.00 53.16 90 ALA A O 1
ATOM 704 N N . VAL A 1 91 ? -6.340 -10.764 25.985 1.00 51.34 91 VAL A N 1
ATOM 705 C CA . VAL A 1 91 ? -5.573 -10.593 27.236 1.00 51.34 91 VAL A CA 1
ATOM 706 C C . VAL A 1 91 ? -5.741 -9.189 27.838 1.00 51.34 91 VAL A C 1
ATOM 708 O O . VAL A 1 91 ? -5.689 -9.037 29.055 1.00 51.34 91 VAL A O 1
ATOM 711 N N . GLY A 1 92 ? -5.998 -8.163 27.017 1.00 52.19 92 GLY A N 1
ATOM 712 C CA . GLY A 1 92 ? -6.196 -6.783 27.486 1.00 52.19 92 GLY A CA 1
ATOM 713 C C . GLY A 1 92 ? -7.604 -6.461 28.005 1.00 52.19 92 GLY A C 1
ATOM 714 O O . GLY A 1 92 ? -7.792 -5.422 28.631 1.00 52.19 92 GLY A O 1
ATOM 715 N N . SER A 1 93 ? -8.594 -7.329 27.763 1.00 54.06 93 SER A N 1
ATOM 716 C CA . SER A 1 93 ? -10.009 -7.065 28.082 1.00 54.06 93 SER A CA 1
ATOM 717 C C . SER A 1 93 ? -10.494 -7.682 29.402 1.00 54.06 93 SER A C 1
ATOM 719 O O . SER A 1 93 ? -11.673 -7.561 29.739 1.00 54.06 93 SER A O 1
ATOM 721 N N . SER A 1 94 ? -9.625 -8.347 30.164 1.00 57.47 94 SER A N 1
ATOM 722 C CA . SER A 1 94 ? -10.035 -9.077 31.372 1.00 57.47 94 SER A CA 1
ATOM 723 C C . SER A 1 94 ? -10.294 -8.165 32.578 1.00 57.47 94 SER A C 1
ATOM 725 O O . SER A 1 94 ? -11.221 -8.412 33.345 1.00 57.47 94 SER A O 1
ATOM 727 N N . VAL A 1 95 ? -9.538 -7.072 32.730 1.00 58.72 95 VAL A N 1
ATOM 728 C CA . VAL A 1 95 ? -9.602 -6.234 33.944 1.00 58.72 95 VAL A CA 1
ATOM 729 C C . VAL A 1 95 ? -10.753 -5.219 33.899 1.00 58.72 95 VAL A C 1
ATOM 731 O O . VAL A 1 95 ? -11.379 -4.943 34.920 1.00 58.72 95 VAL A O 1
ATOM 734 N N . GLY A 1 96 ? -11.098 -4.701 32.715 1.00 59.22 96 GLY A N 1
ATOM 735 C CA . GLY A 1 96 ? -12.183 -3.720 32.565 1.00 59.22 96 GLY A CA 1
ATOM 736 C C . GLY A 1 96 ? -13.588 -4.319 32.706 1.00 59.22 96 GLY A C 1
ATOM 737 O O . GLY A 1 96 ? -14.499 -3.655 33.200 1.00 59.22 96 GLY A O 1
ATOM 738 N N . SER A 1 97 ? -13.765 -5.588 32.322 1.00 66.38 97 SER A N 1
ATOM 739 C CA . SER A 1 97 ? -15.083 -6.234 32.335 1.00 66.38 97 SER A CA 1
ATOM 740 C C . SER A 1 97 ? -15.580 -6.527 33.752 1.00 66.38 97 SER A C 1
ATOM 742 O O . SER A 1 97 ? -16.768 -6.369 34.020 1.00 66.38 97 SER A O 1
ATOM 744 N N . ALA A 1 98 ? -14.695 -6.927 34.671 1.00 72.19 98 ALA A N 1
ATOM 745 C CA . ALA A 1 98 ? -15.089 -7.261 36.041 1.00 72.19 98 ALA A CA 1
ATOM 746 C C . ALA A 1 98 ? -15.593 -6.027 36.809 1.00 72.19 98 ALA A C 1
ATOM 748 O O . ALA A 1 98 ? -16.652 -6.076 37.432 1.00 72.19 98 ALA A O 1
ATOM 749 N N . LEU A 1 99 ? -14.882 -4.899 36.697 1.00 81.62 99 LEU A N 1
ATOM 750 C CA . LEU A 1 99 ? -15.297 -3.617 37.277 1.00 81.62 99 LEU A CA 1
ATOM 751 C C . LEU A 1 99 ? -16.618 -3.121 36.676 1.00 81.62 99 LEU A C 1
ATOM 753 O O . LEU A 1 99 ? -17.496 -2.684 37.416 1.00 81.62 99 LEU A O 1
ATOM 757 N N . GLY A 1 100 ? -16.789 -3.235 35.354 1.00 84.88 100 GLY A N 1
ATOM 758 C CA . GLY A 1 100 ? -18.028 -2.842 34.680 1.00 84.88 100 GLY A CA 1
ATOM 759 C C . GLY A 1 100 ? -19.244 -3.643 35.154 1.00 84.88 100 GLY A C 1
ATOM 760 O O . GLY A 1 100 ? -20.263 -3.056 35.517 1.00 84.88 100 GLY A O 1
ATOM 761 N N . VAL A 1 101 ? -19.129 -4.974 35.215 1.00 88.38 101 VAL A N 1
ATOM 762 C CA . VAL A 1 101 ? -20.212 -5.855 35.688 1.00 88.38 101 VAL A CA 1
ATOM 763 C C . VAL A 1 101 ? -20.513 -5.616 37.169 1.00 88.38 101 VAL A C 1
ATOM 765 O O . VAL A 1 101 ? -21.680 -5.567 37.552 1.00 88.38 101 VAL A O 1
ATOM 768 N N . PHE A 1 102 ? -19.485 -5.408 37.996 1.00 90.38 102 PHE A N 1
ATOM 769 C CA . PHE A 1 102 ? -19.658 -5.120 39.419 1.00 90.38 102 PHE A CA 1
ATOM 770 C C . PHE A 1 102 ? -20.414 -3.805 39.658 1.00 90.38 102 PHE A C 1
ATOM 772 O O . PHE A 1 102 ? -21.405 -3.786 40.389 1.00 90.38 102 PHE A O 1
ATOM 779 N N . LEU A 1 103 ? -20.004 -2.716 38.996 1.00 93.38 103 LEU A N 1
ATOM 780 C CA . LEU A 1 103 ? -20.675 -1.416 39.110 1.00 93.38 103 LEU A CA 1
ATOM 781 C C . LEU A 1 103 ? -22.118 -1.468 38.593 1.00 93.38 103 LEU A C 1
ATOM 783 O O . LEU A 1 103 ? -23.020 -0.913 39.224 1.00 93.38 103 LEU A O 1
ATOM 787 N N . LEU A 1 104 ? -22.355 -2.170 37.481 1.00 93.88 104 LEU A N 1
ATOM 788 C CA . LEU A 1 104 ? -23.699 -2.356 36.938 1.00 93.88 104 LEU A CA 1
ATOM 789 C C . LEU A 1 104 ? -24.589 -3.164 37.898 1.00 93.88 104 LEU A C 1
ATOM 791 O O . LEU A 1 104 ? -25.743 -2.799 38.119 1.00 93.88 104 LEU A O 1
ATOM 795 N N . GLY A 1 105 ? -24.048 -4.215 38.520 1.00 94.25 105 GLY A N 1
ATOM 796 C CA . GLY A 1 105 ? -24.751 -5.010 39.527 1.00 94.25 105 GLY A CA 1
ATOM 797 C C . GLY A 1 105 ? -25.179 -4.179 40.741 1.00 94.25 105 GLY A C 1
ATOM 798 O O . GLY A 1 105 ? -26.343 -4.228 41.139 1.00 94.25 105 GLY A O 1
ATOM 799 N N . LEU A 1 106 ? -24.278 -3.354 41.286 1.00 95.62 106 LEU A N 1
ATOM 800 C CA . LEU A 1 106 ? -24.597 -2.461 42.408 1.00 95.62 106 LEU A CA 1
ATOM 801 C C . LEU A 1 106 ? -25.703 -1.454 42.061 1.00 95.62 106 LEU A C 1
ATOM 803 O O . LEU A 1 106 ? -26.599 -1.220 42.876 1.00 95.62 106 LEU A O 1
ATOM 807 N N . LEU A 1 107 ? -25.681 -0.891 40.848 1.00 95.75 107 LEU A N 1
ATOM 808 C CA . LEU A 1 107 ? -26.717 0.033 40.376 1.00 95.75 107 LEU A CA 1
ATOM 809 C C . LEU A 1 107 ? -28.103 -0.621 40.323 1.00 95.75 107 LEU A C 1
ATOM 811 O O . LEU A 1 107 ? -29.084 -0.021 40.772 1.00 95.75 107 LEU A O 1
ATOM 815 N N . LEU A 1 108 ? -28.191 -1.854 39.816 1.00 95.31 108 LEU A N 1
ATOM 816 C CA . LEU A 1 108 ? -29.455 -2.590 39.733 1.00 95.31 108 LEU A CA 1
ATOM 817 C C . LEU A 1 108 ? -30.018 -2.918 41.122 1.00 95.31 108 LEU A C 1
ATOM 819 O O . LEU A 1 108 ? -31.209 -2.710 41.367 1.00 95.31 108 LEU A O 1
ATOM 823 N N . VAL A 1 109 ? -29.166 -3.358 42.055 1.00 95.44 109 VAL A N 1
ATOM 824 C CA . VAL A 1 109 ? -29.572 -3.629 43.445 1.00 95.44 109 VAL A CA 1
ATOM 825 C C . VAL A 1 109 ? -30.091 -2.357 44.118 1.00 95.44 109 VAL A C 1
ATOM 827 O O . VAL A 1 109 ? -31.154 -2.379 44.741 1.00 95.44 109 VAL A O 1
ATOM 830 N N . ALA A 1 110 ? -29.395 -1.228 43.954 1.00 94.94 110 ALA A N 1
ATOM 831 C CA . ALA A 1 110 ? -29.822 0.048 44.519 1.00 94.94 110 ALA A CA 1
ATOM 832 C C . ALA A 1 110 ? -31.196 0.485 43.984 1.00 94.94 110 ALA A C 1
ATOM 834 O O . ALA A 1 110 ? -32.063 0.881 44.766 1.00 94.94 110 ALA A O 1
ATOM 835 N N . MET A 1 111 ? -31.429 0.373 42.673 1.00 94.19 111 MET A N 1
ATOM 836 C CA . MET A 1 111 ? -32.729 0.680 42.067 1.00 94.19 111 MET A CA 1
ATOM 837 C C . MET A 1 111 ? -33.837 -0.227 42.607 1.00 94.19 111 MET A C 1
ATOM 839 O O . MET A 1 111 ? -34.889 0.274 43.003 1.00 94.19 111 MET A O 1
ATOM 843 N N . PHE A 1 112 ? -33.591 -1.535 42.706 1.00 94.88 112 PHE A N 1
ATOM 844 C CA . PHE A 1 112 ? -34.570 -2.487 43.234 1.00 94.88 112 PHE A CA 1
ATOM 845 C C . PHE A 1 112 ? -34.965 -2.169 44.683 1.00 94.88 112 PHE A C 1
ATOM 847 O O . PHE A 1 112 ? -36.151 -2.125 45.016 1.00 94.88 112 PHE A O 1
ATOM 854 N N . VAL A 1 113 ? -33.984 -1.866 45.542 1.00 94.62 113 VAL A N 1
ATOM 855 C CA . VAL A 1 113 ? -34.240 -1.459 46.932 1.00 94.62 113 VAL A CA 1
ATOM 856 C C . VAL A 1 113 ? -35.015 -0.142 46.985 1.00 94.62 113 VAL A C 1
ATOM 858 O O . VAL A 1 113 ? -35.945 -0.023 47.781 1.00 94.62 113 VAL A O 1
ATOM 861 N N . ARG A 1 114 ? -34.690 0.839 46.131 1.00 91.69 114 ARG A N 1
ATOM 862 C CA . ARG A 1 114 ? -35.429 2.112 46.070 1.00 91.69 114 ARG A CA 1
ATOM 863 C C . ARG A 1 114 ? -36.877 1.919 45.640 1.00 91.69 114 ARG A C 1
ATOM 865 O O . ARG A 1 114 ? -37.748 2.526 46.254 1.00 91.69 114 ARG A O 1
ATOM 872 N N . VAL A 1 115 ? -37.136 1.076 44.641 1.00 92.31 115 VAL A N 1
ATOM 873 C CA . VAL A 1 115 ? -38.498 0.753 44.190 1.00 92.31 115 VAL A CA 1
ATOM 874 C C . VAL A 1 115 ? -39.273 0.050 45.300 1.00 92.31 115 VAL A C 1
ATOM 876 O O . VAL A 1 115 ? -40.357 0.501 45.648 1.00 92.31 115 VAL A O 1
ATOM 879 N N . LYS A 1 116 ? -38.691 -0.975 45.936 1.00 89.88 116 LYS A N 1
ATOM 880 C CA . LYS A 1 116 ? -39.330 -1.683 47.057 1.00 89.88 116 LYS A CA 1
ATOM 881 C C . LYS A 1 116 ? -39.586 -0.766 48.256 1.00 89.88 116 LYS A C 1
ATOM 883 O O . LYS A 1 116 ? -40.610 -0.886 48.922 1.00 89.88 116 LYS A O 1
ATOM 888 N N . LYS A 1 117 ? -38.664 0.154 48.555 1.00 89.06 117 LYS A N 1
ATOM 889 C CA . LYS A 1 117 ? -38.838 1.137 49.633 1.00 89.06 117 LYS A CA 1
ATOM 890 C C . LYS A 1 117 ? -39.931 2.147 49.292 1.00 89.06 117 LYS A C 1
ATOM 892 O O . LYS A 1 117 ? -40.733 2.449 50.166 1.00 89.06 117 LYS A O 1
ATOM 897 N N . ARG A 1 118 ? -39.987 2.631 48.045 1.00 85.12 118 ARG A N 1
ATOM 898 C CA . ARG A 1 118 ? -41.067 3.510 47.573 1.00 85.12 118 ARG A CA 1
ATOM 899 C C . ARG A 1 118 ? -42.417 2.818 47.650 1.00 85.12 118 ARG A C 1
ATOM 901 O O . ARG A 1 118 ? -43.303 3.362 48.282 1.00 85.12 118 ARG A O 1
ATOM 908 N N . SER A 1 119 ? -42.540 1.593 47.146 1.00 83.31 119 SER A N 1
ATOM 909 C CA . SER A 1 119 ? -43.813 0.867 47.186 1.00 83.31 119 SER A CA 1
ATOM 910 C C . SER A 1 119 ? -44.281 0.582 48.618 1.00 83.31 119 SER A C 1
ATOM 912 O O . SER A 1 119 ? -45.468 0.642 48.913 1.00 83.31 119 SER A O 1
ATOM 914 N N . ARG A 1 120 ? -43.354 0.289 49.541 1.00 81.69 120 ARG A N 1
ATOM 915 C CA . ARG A 1 120 ? -43.662 0.137 50.973 1.00 81.69 120 ARG A CA 1
ATOM 916 C C . ARG A 1 120 ? -44.075 1.461 51.619 1.00 81.69 120 ARG A C 1
ATOM 918 O O . ARG A 1 120 ? -44.960 1.453 52.464 1.00 81.69 120 ARG A O 1
ATOM 925 N N . MET A 1 121 ? -43.433 2.567 51.246 1.00 77.19 121 MET A N 1
ATOM 926 C CA . MET A 1 121 ? -43.775 3.902 51.737 1.00 77.19 121 MET A CA 1
ATOM 927 C C . MET A 1 121 ? -45.148 4.345 51.223 1.00 77.19 121 MET A C 1
ATOM 929 O O . MET A 1 121 ? -45.962 4.775 52.025 1.00 77.19 121 MET A O 1
ATOM 933 N N . GLU A 1 122 ? -45.443 4.125 49.943 1.00 80.06 122 GLU A N 1
ATOM 934 C CA . GLU A 1 122 ? -46.754 4.387 49.333 1.00 80.06 122 GLU A CA 1
ATOM 935 C C . GLU A 1 122 ? -47.866 3.550 49.987 1.00 80.06 122 GLU A C 1
ATOM 937 O O . GLU A 1 122 ? -48.971 4.038 50.217 1.00 80.06 122 GLU A O 1
ATOM 942 N N . GLU A 1 123 ? -47.583 2.292 50.345 1.00 76.31 123 GLU A N 1
ATOM 943 C CA . GLU A 1 123 ? -48.548 1.453 51.062 1.00 76.31 123 GLU A CA 1
ATOM 944 C C . GLU A 1 123 ? -48.785 1.936 52.503 1.00 76.31 123 GLU A C 1
ATOM 946 O O . GLU A 1 123 ? -49.918 1.886 52.982 1.00 76.31 123 GLU A O 1
ATOM 951 N N . MET A 1 124 ? -47.748 2.433 53.188 1.00 70.00 124 MET A N 1
ATOM 952 C CA . MET A 1 124 ? -47.889 3.037 54.520 1.00 70.00 124 MET A CA 1
ATOM 953 C C . MET A 1 124 ? -48.637 4.374 54.470 1.00 70.00 124 MET A C 1
ATOM 955 O O . MET A 1 124 ? -49.479 4.617 55.330 1.00 70.00 124 MET A O 1
ATOM 959 N N . GLU A 1 125 ? -48.397 5.203 53.452 1.00 70.69 125 GLU A N 1
ATOM 960 C CA . GLU A 1 125 ? -49.161 6.434 53.226 1.00 70.69 125 GLU A CA 1
ATOM 961 C C . GLU A 1 125 ? -50.640 6.116 52.989 1.00 70.69 125 GLU A C 1
ATOM 963 O O . GLU A 1 125 ? -51.504 6.688 53.650 1.00 70.69 125 GLU A O 1
ATOM 968 N N . ARG A 1 126 ? -50.958 5.140 52.129 1.00 73.44 126 ARG A N 1
ATOM 969 C CA . ARG A 1 126 ? -52.351 4.754 51.864 1.00 73.44 126 ARG A CA 1
ATOM 970 C C . ARG A 1 126 ? -53.080 4.236 53.109 1.00 73.44 126 ARG A C 1
ATOM 972 O O . ARG A 1 126 ? -54.235 4.594 53.310 1.00 73.44 126 ARG A O 1
ATOM 979 N N . ARG A 1 127 ? -52.422 3.430 53.950 1.00 65.31 127 ARG A N 1
ATOM 980 C CA . ARG A 1 127 ? -53.021 2.927 55.202 1.00 65.31 127 ARG A CA 1
ATOM 981 C C . ARG A 1 127 ? -53.215 4.027 56.242 1.00 65.31 127 ARG A C 1
ATOM 983 O O . ARG A 1 127 ? -54.226 4.013 56.928 1.00 65.31 127 ARG A O 1
ATOM 990 N N . ALA A 1 128 ? -52.309 5.003 56.315 1.00 62.47 128 ALA A N 1
ATOM 991 C CA . ALA A 1 128 ? -52.513 6.176 57.161 1.00 62.47 128 ALA A CA 1
ATOM 992 C C . ALA A 1 128 ? -53.749 6.980 56.719 1.00 62.47 128 ALA A C 1
ATOM 994 O O . ALA A 1 128 ? -54.522 7.404 57.567 1.00 62.47 128 ALA A O 1
ATOM 995 N N . TYR A 1 129 ? -54.004 7.119 55.411 1.00 58.66 129 TYR A N 1
ATOM 996 C CA . TYR A 1 129 ? -55.227 7.767 54.915 1.00 58.66 129 TYR A CA 1
ATOM 997 C C . TYR A 1 129 ? -56.514 6.959 55.160 1.00 58.66 129 TYR A C 1
ATOM 999 O O . TYR A 1 129 ? -57.586 7.556 55.243 1.00 58.66 129 TYR A O 1
ATOM 1007 N N . GLU A 1 130 ? -56.436 5.628 55.260 1.00 61.50 130 GLU A N 1
ATOM 1008 C CA . GLU A 1 130 ? -57.596 4.771 55.552 1.00 61.50 130 GLU A CA 1
ATOM 1009 C C . GLU A 1 130 ? -57.895 4.678 57.062 1.00 61.50 130 GLU A C 1
ATOM 1011 O O . GLU A 1 130 ? -59.067 4.648 57.438 1.00 61.50 130 GLU A O 1
ATOM 1016 N N . GLU A 1 131 ? -56.878 4.690 57.934 1.00 56.88 131 GLU A N 1
ATOM 1017 C CA . GLU A 1 131 ? -57.068 4.669 59.396 1.00 56.88 131 GLU A CA 1
ATOM 1018 C C . GLU A 1 131 ? -57.295 6.068 60.003 1.00 56.88 131 GLU A C 1
ATOM 1020 O O . GLU A 1 131 ? -57.974 6.192 61.021 1.00 56.88 131 GLU A O 1
ATOM 1025 N N . GLU A 1 132 ? -56.848 7.137 59.335 1.00 49.56 132 GLU A N 1
ATOM 1026 C CA . GLU A 1 132 ? -57.168 8.535 59.661 1.00 49.56 132 GLU A CA 1
ATOM 1027 C C . GLU A 1 132 ? -58.333 9.058 58.803 1.00 49.56 132 GLU A C 1
ATOM 1029 O O . GLU A 1 132 ? -58.298 10.174 58.277 1.00 49.56 132 GLU A O 1
ATOM 1034 N N . ALA A 1 133 ? -59.438 8.311 58.713 1.00 52.12 133 ALA A N 1
ATOM 1035 C CA . ALA A 1 133 ? -60.739 8.911 58.402 1.00 52.12 133 ALA A CA 1
ATOM 1036 C C . ALA A 1 133 ? -61.213 9.788 59.586 1.00 52.12 133 ALA A C 1
ATOM 1038 O O . ALA A 1 133 ? -62.324 9.647 60.099 1.00 52.12 133 ALA A O 1
ATOM 1039 N N . LEU A 1 134 ? -60.342 10.694 60.048 1.00 54.81 134 LEU A N 1
ATOM 1040 C CA . LEU A 1 134 ? -60.646 11.760 60.980 1.00 54.81 134 LEU A CA 1
ATOM 1041 C C . LEU A 1 134 ? -61.709 12.614 60.297 1.00 54.81 134 LEU A C 1
ATOM 1043 O O . LEU A 1 134 ? -61.464 13.233 59.259 1.00 54.81 134 LEU A O 1
ATOM 1047 N N . GLN A 1 135 ? -62.922 12.558 60.838 1.00 54.12 135 GLN A N 1
ATOM 1048 C CA . GLN A 1 135 ? -64.102 13.184 60.263 1.00 54.12 135 GLN A CA 1
ATOM 1049 C C . GLN A 1 135 ? -63.810 14.646 59.896 1.00 54.12 135 GLN A C 1
ATOM 1051 O O . GLN A 1 135 ? -63.626 15.509 60.751 1.00 54.12 135 GLN A O 1
ATOM 1056 N N . VAL A 1 136 ? -63.743 14.935 58.600 1.00 56.62 136 VAL A N 1
ATOM 1057 C CA . VAL A 1 136 ? -63.638 16.300 58.082 1.00 56.62 136 VAL A CA 1
ATOM 1058 C C . VAL A 1 136 ? -65.047 16.856 57.958 1.00 56.62 136 VAL A C 1
ATOM 1060 O O . VAL A 1 136 ? -65.750 16.566 56.991 1.00 56.62 136 VAL A O 1
ATOM 1063 N N . SER A 1 137 ? -65.463 17.642 58.950 1.00 59.12 137 SER A N 1
ATOM 1064 C CA . SER A 1 137 ? -66.708 18.404 58.892 1.00 59.12 137 SER A CA 1
ATOM 1065 C C . SER A 1 137 ? -66.478 19.754 58.205 1.00 59.12 137 SER A C 1
ATOM 1067 O O . SER A 1 137 ? -65.432 20.388 58.357 1.00 59.12 137 SER A O 1
ATOM 1069 N N . MET A 1 138 ? -67.445 20.197 57.405 1.00 60.31 138 MET A N 1
ATOM 1070 C CA . MET A 1 138 ? -67.408 21.506 56.752 1.00 60.31 138 MET A CA 1
ATOM 1071 C C . MET A 1 138 ? -67.828 22.577 57.760 1.00 60.31 138 MET A C 1
ATOM 1073 O O . MET A 1 138 ? -68.967 22.567 58.224 1.00 60.31 138 MET A O 1
ATOM 1077 N N . VAL A 1 139 ? -66.940 23.523 58.078 1.00 57.03 139 VAL A N 1
ATOM 1078 C CA . VAL A 1 139 ? -67.289 24.696 58.893 1.00 57.03 139 VAL A CA 1
ATOM 1079 C C . VAL A 1 139 ? -67.296 25.914 57.971 1.00 57.03 139 VAL A C 1
ATOM 1081 O O . VAL A 1 139 ? -66.260 26.499 57.661 1.00 57.03 139 VAL A O 1
ATOM 1084 N N . GLY A 1 140 ? -68.477 26.268 57.460 1.00 72.12 140 GLY A N 1
ATOM 1085 C CA . GLY A 1 140 ? -68.621 27.320 56.448 1.00 72.12 140 GLY A CA 1
ATOM 1086 C C . GLY A 1 140 ? -68.035 26.915 55.086 1.00 72.12 140 GLY A C 1
ATOM 1087 O O . GLY A 1 140 ? -68.274 25.809 54.611 1.00 72.12 140 GLY A O 1
ATOM 1088 N N . HIS A 1 141 ? -67.280 27.813 54.440 1.00 64.50 141 HIS A N 1
ATOM 1089 C CA . HIS A 1 141 ? -66.683 27.593 53.107 1.00 64.50 141 HIS A CA 1
ATOM 1090 C C . HIS A 1 141 ? -65.266 26.985 53.138 1.00 64.50 141 HIS A C 1
ATOM 1092 O O . HIS A 1 141 ? -64.624 26.882 52.094 1.00 64.50 141 HIS A O 1
ATOM 1098 N N . VAL A 1 142 ? -64.759 26.582 54.307 1.00 53.91 142 VAL A N 1
ATOM 1099 C CA . VAL A 1 142 ? -63.411 26.013 54.450 1.00 53.91 142 VAL A CA 1
ATOM 1100 C C . VAL A 1 142 ? -63.496 24.648 55.124 1.00 53.91 142 VAL A C 1
ATOM 1102 O O . VAL A 1 142 ? -64.233 24.444 56.088 1.00 53.91 142 VAL A O 1
ATOM 1105 N N . ARG A 1 143 ? -62.739 23.689 54.589 1.00 58.84 143 ARG A N 1
ATOM 1106 C CA . ARG A 1 143 ? -62.670 22.322 55.106 1.00 58.84 143 ARG A CA 1
ATOM 1107 C C . ARG A 1 143 ? -61.612 22.269 56.206 1.00 58.84 143 ARG A C 1
ATOM 1109 O O . ARG A 1 143 ? -60.448 22.544 55.927 1.00 58.84 143 ARG A O 1
ATOM 1116 N N . ALA A 1 144 ? -62.010 21.931 57.432 1.00 63.62 144 ALA A N 1
ATOM 1117 C CA . ALA A 1 144 ? -61.109 21.868 58.581 1.00 63.62 144 ALA A CA 1
ATOM 1118 C C . ALA A 1 144 ? -61.129 20.465 59.226 1.00 63.62 144 ALA A C 1
ATOM 1120 O O . ALA A 1 144 ? -62.199 19.861 59.347 1.00 63.62 144 ALA A O 1
ATOM 1121 N N . PRO A 1 145 ? -59.969 19.920 59.633 1.00 54.97 145 PRO A N 1
ATOM 1122 C CA . PRO A 1 145 ? -59.897 18.647 60.346 1.00 54.97 145 PRO A CA 1
ATOM 1123 C C . PRO A 1 145 ? -60.554 18.780 61.726 1.00 54.97 145 PRO A C 1
ATOM 1125 O O . PRO A 1 145 ? -60.226 19.685 62.493 1.00 54.97 145 PRO A O 1
ATOM 1128 N N . THR A 1 146 ? -61.514 17.904 62.039 1.00 54.28 146 THR A N 1
ATOM 1129 C CA . THR A 1 146 ? -62.231 17.934 63.323 1.00 54.28 146 THR A CA 1
ATOM 1130 C C . THR A 1 146 ? -61.564 16.960 64.290 1.00 54.28 146 THR A C 1
ATOM 1132 O O . THR A 1 146 ? -61.730 15.749 64.181 1.00 54.28 146 THR A O 1
ATOM 1135 N N . ALA A 1 147 ? -60.785 17.479 65.239 1.00 56.72 147 ALA A N 1
ATOM 1136 C CA . ALA A 1 147 ? -60.280 16.682 66.353 1.00 56.72 147 ALA A CA 1
ATOM 1137 C C . ALA A 1 147 ? -61.434 16.366 67.325 1.00 56.72 147 ALA A C 1
ATOM 1139 O O . ALA A 1 147 ? -62.204 17.263 67.675 1.00 56.72 147 ALA A O 1
ATOM 1140 N N . SER A 1 148 ? -61.561 15.115 67.786 1.00 54.25 148 SER A N 1
ATOM 1141 C CA . SER A 1 148 ? -62.469 14.796 68.899 1.00 54.25 148 SER A CA 1
ATOM 1142 C C . SER A 1 148 ? -61.992 15.541 70.145 1.00 54.25 148 SER A C 1
ATOM 1144 O O . SER A 1 148 ? -60.875 15.329 70.609 1.00 54.25 148 SER A O 1
ATOM 1146 N N . GLY A 1 149 ? -62.805 16.477 70.636 1.00 54.47 149 GLY A N 1
ATOM 1147 C CA . GLY A 1 149 ? -62.402 17.418 71.675 1.00 54.47 149 GLY A CA 1
ATOM 1148 C C . GLY A 1 149 ? -62.099 16.738 73.008 1.00 54.47 149 GLY A C 1
ATOM 1149 O O . GLY A 1 149 ? -63.014 16.321 73.714 1.00 54.47 149 GLY A O 1
ATOM 1150 N N . THR A 1 150 ? -60.829 16.709 73.404 1.00 50.78 150 THR A N 1
ATOM 1151 C CA . THR A 1 150 ? -60.444 16.427 74.791 1.00 50.7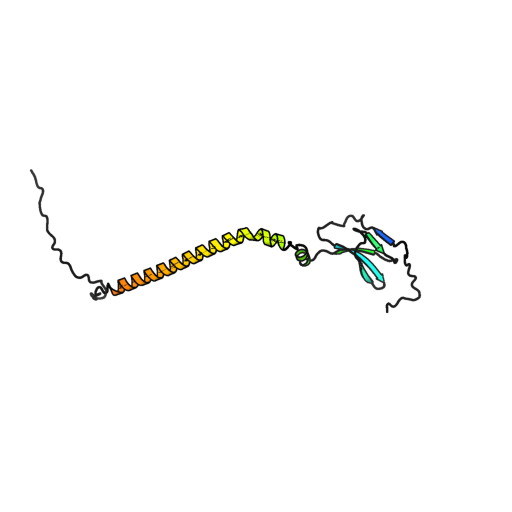8 150 THR A CA 1
ATOM 1152 C C . THR A 1 150 ? -60.443 17.747 75.558 1.00 50.78 150 THR A C 1
ATOM 1154 O O . THR A 1 150 ? -59.564 18.589 75.388 1.00 50.78 150 THR A O 1
ATOM 1157 N N . ARG A 1 151 ? -61.480 17.968 76.369 1.00 52.34 151 ARG A N 1
ATOM 1158 C CA . ARG A 1 151 ? -61.653 19.176 77.187 1.00 52.34 151 ARG A CA 1
ATOM 1159 C C . ARG A 1 151 ? -60.618 19.189 78.316 1.00 52.34 151 ARG A C 1
ATOM 1161 O O . ARG A 1 151 ? -60.818 18.523 79.324 1.00 52.34 151 ARG A O 1
ATOM 1168 N N . THR A 1 152 ? -59.545 19.962 78.189 1.00 59.31 152 THR A N 1
ATOM 1169 C CA . THR A 1 152 ? -58.699 20.320 79.339 1.00 59.31 152 THR A CA 1
ATOM 1170 C C . THR A 1 152 ? -59.207 21.626 79.939 1.00 59.31 152 THR A C 1
ATOM 1172 O O . THR A 1 152 ? -59.238 22.656 79.267 1.00 59.31 152 THR A O 1
ATOM 1175 N N . THR A 1 153 ? -59.652 21.583 81.192 1.00 54.44 153 THR A N 1
ATOM 1176 C CA . THR A 1 153 ? -60.013 22.771 81.975 1.00 54.44 153 THR A CA 1
ATOM 1177 C C . THR A 1 153 ? -58.741 23.524 82.373 1.00 54.44 153 THR A C 1
ATOM 1179 O O . THR A 1 153 ? -57.871 22.904 82.983 1.00 54.44 153 THR A O 1
ATOM 1182 N N . PRO A 1 154 ? -58.597 24.821 82.052 1.00 56.28 154 PRO A N 1
ATOM 1183 C CA . PRO A 1 154 ? -57.437 25.589 82.487 1.00 56.28 154 PRO A CA 1
ATOM 1184 C C . PRO A 1 154 ? -57.515 25.866 83.995 1.00 56.28 154 PRO A C 1
ATOM 1186 O O . PRO A 1 154 ? -58.495 26.438 84.471 1.00 56.28 154 PRO A O 1
ATOM 1189 N N . THR A 1 155 ? -56.484 25.463 84.736 1.00 54.84 155 THR A N 1
ATOM 1190 C CA . THR A 1 155 ? -56.273 25.861 86.134 1.00 54.84 155 THR A CA 1
ATOM 1191 C C . THR A 1 155 ? -55.592 27.231 86.144 1.00 54.84 155 THR A C 1
ATOM 1193 O O . THR A 1 155 ? -54.559 27.417 85.502 1.00 54.84 155 THR A O 1
ATOM 1196 N N . LEU A 1 156 ? -56.214 28.208 86.806 1.00 63.97 156 LEU A N 1
ATOM 1197 C CA . LEU A 1 156 ? -55.688 29.560 86.993 1.00 63.97 156 LEU A CA 1
ATOM 1198 C C . LEU A 1 156 ? -54.787 29.582 88.232 1.00 63.97 156 LEU A C 1
ATOM 1200 O O . LEU A 1 156 ? -55.291 29.488 89.347 1.00 63.97 156 LEU A O 1
ATOM 1204 N N . GLU A 1 157 ? -53.482 29.750 88.036 1.00 54.75 157 GLU A N 1
ATOM 1205 C CA . GLU A 1 157 ? -52.551 30.076 89.119 1.00 54.75 157 GLU A CA 1
ATOM 1206 C C . GLU A 1 157 ? -52.579 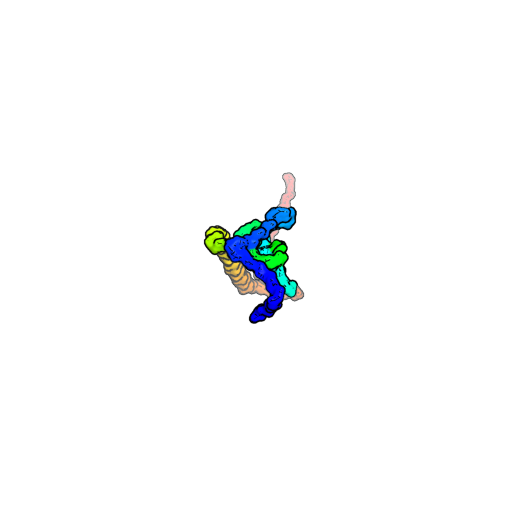31.601 89.323 1.00 54.75 157 GLU A C 1
ATOM 1208 O O . GLU A 1 157 ? -51.966 32.363 88.572 1.00 54.75 157 GLU A O 1
ATOM 1213 N N . HIS A 1 158 ? -53.343 32.062 90.311 1.00 62.81 158 HIS A N 1
ATOM 1214 C CA . HIS A 1 158 ? -53.148 33.381 90.899 1.00 62.81 158 HIS A CA 1
ATOM 1215 C C . HIS A 1 158 ? -52.276 33.191 92.130 1.00 62.81 158 HIS A C 1
ATOM 1217 O O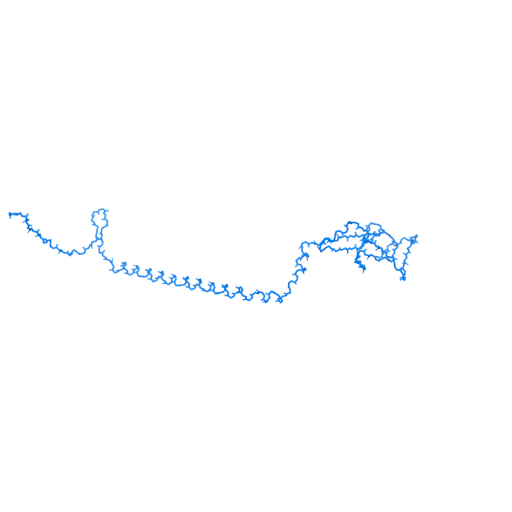 . HIS A 1 158 ? -52.704 32.492 93.034 1.00 62.81 158 HIS A O 1
ATOM 1223 N N . ASP A 1 159 ? -51.116 33.845 92.185 1.00 58.31 159 ASP A N 1
ATOM 1224 C CA . ASP A 1 159 ? -50.767 34.567 93.403 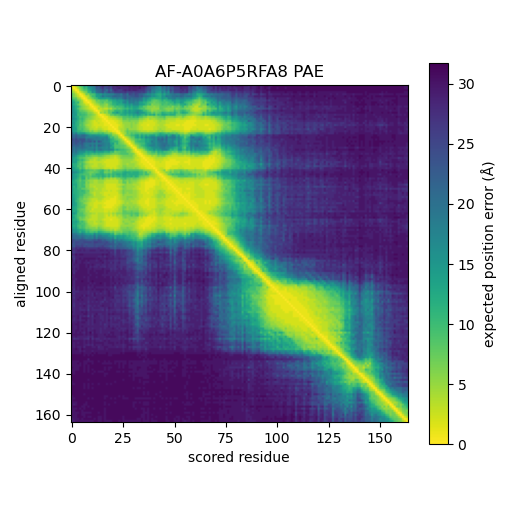1.00 58.31 159 ASP A CA 1
ATOM 1225 C C . ASP A 1 159 ? -49.764 35.697 93.154 1.00 58.31 159 ASP A C 1
ATOM 1227 O O . ASP A 1 159 ? -48.719 35.566 92.513 1.00 58.31 159 ASP A O 1
ATOM 1231 N N . PHE A 1 160 ? -50.196 36.850 93.654 1.00 54.72 160 PHE A N 1
ATOM 1232 C CA . PHE A 1 160 ? -49.539 38.141 93.707 1.00 54.72 160 PHE A CA 1
ATOM 1233 C C . PHE A 1 160 ? -48.313 38.069 94.619 1.00 54.72 160 PHE A C 1
ATOM 1235 O O . PHE A 1 160 ? -48.450 37.837 95.817 1.00 54.72 160 PHE A O 1
ATOM 1242 N N . ASN A 1 161 ? -47.127 38.375 94.093 1.00 55.50 161 ASN A N 1
ATOM 1243 C CA . ASN A 1 161 ? -45.986 38.692 94.945 1.00 55.50 161 ASN A CA 1
ATOM 1244 C C . ASN A 1 161 ? -45.950 40.205 95.206 1.00 55.50 161 ASN A C 1
ATOM 1246 O O . ASN A 1 161 ? -45.449 40.977 94.389 1.00 55.50 161 ASN A O 1
ATOM 1250 N N . GLY A 1 162 ? -46.519 40.613 96.339 1.00 51.91 162 GLY A N 1
ATOM 1251 C CA . GLY A 1 162 ? -46.461 41.971 96.871 1.00 51.91 162 GLY A CA 1
ATOM 1252 C C . GLY A 1 162 ? -46.117 41.952 98.359 1.00 51.91 162 GLY A C 1
ATOM 1253 O O . GLY A 1 162 ? -47.020 41.795 99.167 1.00 51.91 162 GLY A O 1
ATOM 1254 N N . THR A 1 163 ? -44.813 42.080 98.652 1.00 37.31 163 THR A N 1
ATOM 1255 C CA . THR A 1 163 ? -44.140 42.946 99.666 1.00 37.31 163 THR A CA 1
ATOM 1256 C C . THR A 1 163 ? -44.773 43.134 101.058 1.00 37.31 163 THR A C 1
ATOM 1258 O O . THR A 1 163 ? -45.976 43.365 101.152 1.00 37.31 163 THR A O 1
ATOM 1261 N N . PRO A 1 164 ? -43.976 43.180 102.148 1.00 52.69 164 PRO A N 1
ATOM 1262 C CA . PRO A 1 164 ? -42.882 44.156 102.327 1.00 52.69 164 PRO A CA 1
ATOM 1263 C C . PRO A 1 164 ? -41.532 43.601 102.795 1.00 52.69 164 PRO A C 1
ATOM 1265 O O . PRO A 1 164 ? -41.496 42.555 103.477 1.00 52.69 164 PRO A O 1
#

pLDDT: mean 72.7, std 16.65, range [34.56, 95.75]

Secondary structure (DSSP, 8-state):
-----TT----B-SSSPEEEE-TT-TT----TT-EEEEEEE-GGG-EEEEE-SBTTEEEESB-SEEEEEEEPPPHHHHHHH----HHHHHHHTHHHHHHHHHHHHHHHHHHHHHHHHHHHHHHHHHHHHHHT---EEEETTEEEE------PPPP---------